Protein AF-A0A081KEJ5-F1 (afdb_monomer_lite)

pLDDT: mean 92.88, std 8.45, range [52.16, 98.19]

Secondary structure (DSSP, 8-state):
-HHHHHHHHHHHHHHHHHHHHHHIIIIISTTTTT--HHHHHHHHHHHHHHHHHHHHHHHHHHHHHHHHHTT-

Foldseek 3Di:
DVVLLVQLVVLLVVLVVLLVVLCCCQPPCCVVVVDDPVSNVVSVVSNVCSVVSNVVSVVSNVVVVVVVVVVD

Radius of gyration: 16.25 Å; chains: 1; bounding box: 37×17×47 Å

Organism: NCBI:txid305900

Structure (mmCIF, N/CA/C/O backbone):
data_AF-A0A081KEJ5-F1
#
_entry.id   AF-A0A081KEJ5-F1
#
loop_
_atom_site.group_PDB
_atom_site.id
_atom_site.type_symbol
_atom_site.label_atom_id
_atom_site.label_alt_id
_atom_site.label_comp_id
_atom_site.label_asym_id
_atom_site.label_entity_id
_atom_site.label_seq_id
_atom_site.pdbx_PDB_ins_code
_atom_site.Cartn_x
_atom_site.Cartn_y
_atom_site.Cartn_z
_atom_site.occupancy
_atom_site.B_iso_or_equiv
_atom_site.auth_seq_id
_atom_site.auth_comp_id
_atom_site.auth_asym_id
_atom_site.auth_atom_id
_atom_site.pdbx_PDB_model_num
ATOM 1 N N . MET A 1 1 ? -11.525 -7.173 18.547 1.00 80.12 1 MET A N 1
ATOM 2 C CA . MET A 1 1 ? -11.756 -6.018 17.649 1.00 80.12 1 MET A CA 1
ATOM 3 C C . MET A 1 1 ? -10.494 -5.203 17.342 1.00 80.12 1 MET A C 1
ATOM 5 O O . MET A 1 1 ? -10.341 -4.796 16.198 1.00 80.12 1 MET A O 1
ATOM 9 N N . GLN A 1 2 ? -9.531 -5.048 18.268 1.00 87.56 2 GLN A N 1
ATOM 10 C CA . GLN A 1 2 ? -8.301 -4.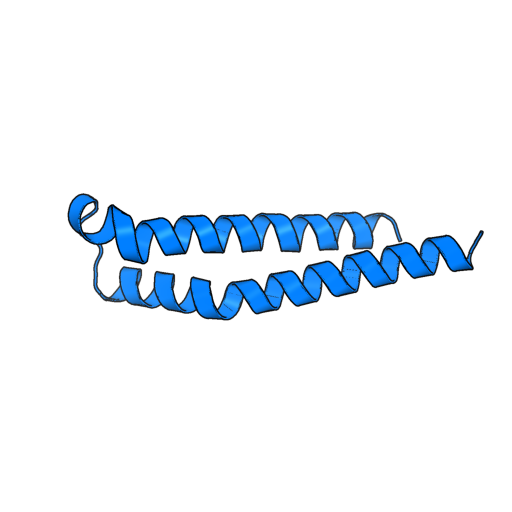259 18.026 1.00 87.56 2 GLN A CA 1
ATOM 11 C C . GLN A 1 2 ? -7.467 -4.776 16.842 1.00 87.56 2 GLN A C 1
ATOM 13 O O . GLN A 1 2 ? -6.900 -3.999 16.081 1.00 87.56 2 GLN A O 1
ATOM 18 N N . GLN A 1 3 ? -7.426 -6.098 16.656 1.00 89.38 3 GLN A N 1
ATOM 19 C CA . GLN A 1 3 ? -6.735 -6.730 15.530 1.00 89.38 3 GLN A CA 1
ATOM 20 C C . GLN A 1 3 ? -7.311 -6.296 14.173 1.00 89.38 3 GLN A C 1
ATOM 22 O O . GLN A 1 3 ? -6.541 -5.996 13.269 1.00 89.38 3 GLN A O 1
ATOM 27 N N . PHE A 1 4 ? -8.639 -6.192 14.037 1.00 90.38 4 PHE A N 1
ATOM 28 C CA . PHE A 1 4 ? -9.286 -5.735 12.800 1.00 90.38 4 PHE A CA 1
ATOM 29 C C . PHE A 1 4 ? -9.053 -4.249 12.536 1.00 90.38 4 PHE A C 1
ATOM 31 O O . PHE A 1 4 ? -8.860 -3.858 11.389 1.00 90.38 4 PHE A O 1
ATOM 38 N N . PHE A 1 5 ? -9.002 -3.439 13.594 1.00 92.44 5 PHE A N 1
ATOM 39 C CA . PHE A 1 5 ? -8.633 -2.030 13.498 1.00 92.44 5 PHE A CA 1
ATOM 40 C C . PHE A 1 5 ? -7.200 -1.859 12.972 1.00 92.44 5 PHE A C 1
ATOM 42 O O . PHE A 1 5 ? -6.964 -1.142 11.999 1.00 92.44 5 PHE A O 1
ATOM 49 N N . ASN A 1 6 ? -6.245 -2.582 13.568 1.00 94.44 6 ASN A N 1
ATOM 50 C CA . ASN A 1 6 ? -4.847 -2.559 13.142 1.00 94.44 6 ASN A CA 1
ATOM 51 C C . ASN A 1 6 ? -4.686 -3.100 11.716 1.00 94.44 6 ASN A C 1
ATOM 53 O O . ASN A 1 6 ? -3.983 -2.496 10.912 1.00 94.44 6 ASN A O 1
ATOM 57 N N . LEU A 1 7 ? -5.374 -4.195 11.380 1.00 95.75 7 LEU A N 1
ATOM 58 C CA . LEU A 1 7 ? -5.359 -4.770 10.037 1.00 95.75 7 LEU A CA 1
ATOM 59 C C . LEU A 1 7 ? -5.930 -3.795 8.998 1.00 95.75 7 LEU A C 1
ATOM 61 O O . LEU A 1 7 ? -5.321 -3.611 7.948 1.00 95.75 7 LEU A O 1
ATOM 65 N N . GLY A 1 8 ? -7.040 -3.115 9.304 1.00 94.88 8 GLY A N 1
ATOM 66 C CA . GLY A 1 8 ? -7.606 -2.072 8.447 1.00 94.88 8 GLY A CA 1
ATOM 67 C C . GLY A 1 8 ? -6.614 -0.939 8.178 1.00 94.88 8 GLY A C 1
ATOM 68 O O . GLY A 1 8 ? -6.407 -0.560 7.026 1.00 94.88 8 GLY A O 1
ATOM 69 N N . ASN A 1 9 ? -5.919 -0.462 9.216 1.00 97.00 9 ASN A N 1
ATOM 70 C CA . ASN A 1 9 ? -4.878 0.561 9.071 1.00 97.00 9 ASN A CA 1
ATOM 71 C C . ASN A 1 9 ? -3.679 0.076 8.243 1.00 97.00 9 ASN A C 1
ATOM 73 O O . ASN A 1 9 ? -3.182 0.826 7.406 1.00 97.00 9 ASN A O 1
ATOM 77 N N . VAL A 1 10 ? -3.236 -1.172 8.431 1.00 97.62 10 VAL A N 1
ATOM 78 C CA . VAL A 1 10 ? -2.150 -1.769 7.634 1.00 97.62 10 VAL A CA 1
ATOM 79 C C . VAL A 1 10 ? -2.542 -1.852 6.159 1.00 97.62 10 VAL A C 1
ATOM 81 O O . VAL A 1 10 ? -1.756 -1.453 5.302 1.00 97.62 10 VAL A O 1
ATOM 84 N N . LEU A 1 11 ? -3.764 -2.299 5.850 1.00 97.25 11 LEU A N 1
ATOM 85 C CA . LEU A 1 11 ? -4.263 -2.357 4.473 1.00 97.25 11 LEU A CA 1
ATOM 86 C C . LEU A 1 11 ? -4.299 -0.972 3.823 1.00 97.25 11 LEU A C 1
ATOM 88 O O . LEU A 1 11 ? -3.847 -0.824 2.687 1.00 97.25 11 LEU A O 1
ATOM 92 N N . ILE A 1 12 ? -4.778 0.049 4.540 1.00 98.19 12 ILE A N 1
ATOM 93 C CA . ILE A 1 12 ? -4.781 1.434 4.051 1.00 98.19 12 ILE A CA 1
ATOM 94 C C . ILE A 1 12 ? -3.347 1.913 3.796 1.00 98.19 12 ILE A C 1
ATOM 96 O O . ILE A 1 12 ? -3.067 2.437 2.717 1.00 98.19 12 ILE A O 1
ATOM 100 N N . ALA A 1 13 ? -2.435 1.713 4.751 1.00 98.12 13 ALA A N 1
ATOM 101 C CA . ALA A 1 13 ? -1.059 2.196 4.666 1.00 98.12 13 ALA A CA 1
ATOM 102 C C . ALA A 1 13 ? -0.285 1.546 3.511 1.00 98.12 13 ALA A C 1
ATOM 104 O O . ALA A 1 13 ? 0.294 2.252 2.686 1.00 98.12 13 ALA A O 1
ATOM 105 N N . LEU A 1 14 ? -0.327 0.213 3.408 1.00 97.94 14 LEU A N 1
ATOM 106 C CA . LEU A 1 14 ? 0.352 -0.526 2.341 1.00 97.94 14 LEU A CA 1
ATOM 107 C C . LEU A 1 14 ? -0.205 -0.165 0.965 1.00 97.94 14 LEU A C 1
ATOM 109 O O . LEU A 1 14 ? 0.565 0.056 0.036 1.00 97.94 14 LEU A O 1
ATOM 113 N N . SER A 1 15 ? -1.527 -0.047 0.838 1.00 97.31 15 SER A N 1
ATOM 114 C CA . SER A 1 15 ? -2.154 0.292 -0.443 1.00 97.31 15 SER A CA 1
ATOM 115 C C . SER A 1 15 ? -1.847 1.726 -0.861 1.00 97.31 15 SER A C 1
ATOM 117 O O . SER A 1 15 ? -1.565 1.976 -2.027 1.00 97.31 15 SER A O 1
ATOM 119 N N . SER A 1 16 ? -1.830 2.665 0.087 1.00 97.69 16 SER A N 1
ATOM 120 C CA . SER A 1 16 ? -1.438 4.055 -0.176 1.00 97.69 16 SER A CA 1
ATOM 121 C C . SER A 1 16 ? 0.028 4.143 -0.609 1.00 97.69 16 SER A C 1
ATOM 123 O O . SER A 1 16 ? 0.342 4.805 -1.596 1.00 97.69 16 SER A O 1
ATOM 125 N N . GLY A 1 17 ? 0.919 3.417 0.075 1.00 97.94 17 GLY A N 1
ATOM 126 C CA . GLY A 1 17 ? 2.327 3.309 -0.307 1.00 97.94 17 GLY A CA 1
ATOM 127 C C . GLY A 1 17 ? 2.514 2.688 -1.693 1.00 97.94 17 GLY A C 1
ATOM 128 O O . GLY A 1 17 ? 3.279 3.210 -2.501 1.00 97.94 17 GLY A O 1
ATOM 129 N N . ALA A 1 18 ? 1.765 1.626 -2.005 1.00 97.81 18 ALA A N 1
ATOM 130 C CA . ALA A 1 18 ? 1.788 0.979 -3.314 1.00 97.81 18 ALA A CA 1
ATOM 131 C C . ALA A 1 18 ? 1.317 1.920 -4.433 1.00 97.81 18 ALA A C 1
ATOM 133 O O . ALA A 1 18 ? 1.948 1.958 -5.485 1.00 97.81 18 ALA A O 1
ATOM 134 N N . ILE A 1 19 ? 0.270 2.723 -4.203 1.00 97.94 19 ILE A N 1
ATOM 135 C CA . ILE A 1 19 ? -0.191 3.737 -5.167 1.00 97.94 19 ILE A CA 1
ATOM 136 C C . ILE A 1 19 ? 0.891 4.785 -5.404 1.00 97.94 19 ILE A C 1
ATOM 138 O O . ILE A 1 19 ? 1.173 5.108 -6.556 1.00 97.94 19 ILE A O 1
ATOM 142 N N . LEU A 1 20 ? 1.509 5.311 -4.341 1.00 97.88 20 LEU A N 1
ATOM 143 C CA . LEU A 1 20 ? 2.568 6.314 -4.468 1.00 97.88 20 LEU A CA 1
ATOM 144 C C . LEU A 1 20 ? 3.755 5.764 -5.258 1.00 97.88 20 LEU A C 1
ATOM 146 O O . LEU A 1 20 ? 4.199 6.395 -6.215 1.00 97.88 20 LEU A O 1
ATOM 150 N N . LEU A 1 21 ? 4.226 4.566 -4.907 1.00 97.25 21 LEU A N 1
ATOM 151 C CA . LEU A 1 21 ? 5.330 3.918 -5.605 1.00 97.25 21 LEU A CA 1
ATOM 152 C C . LEU A 1 21 ? 4.983 3.640 -7.071 1.00 97.25 21 LEU A C 1
ATOM 154 O O . LEU A 1 21 ? 5.763 3.971 -7.959 1.00 97.25 21 LEU A O 1
ATOM 158 N N . ALA A 1 22 ? 3.802 3.085 -7.341 1.00 96.75 22 ALA A N 1
ATOM 159 C CA . ALA A 1 22 ? 3.356 2.801 -8.698 1.00 96.75 22 ALA A CA 1
ATOM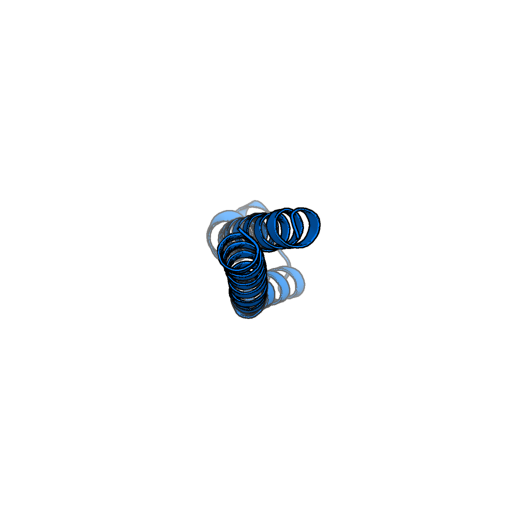 160 C C . ALA A 1 22 ? 3.200 4.079 -9.534 1.00 96.75 22 ALA A C 1
ATOM 162 O O . ALA A 1 22 ? 3.591 4.096 -10.695 1.00 96.75 22 ALA A O 1
ATOM 163 N N . THR A 1 23 ? 2.711 5.170 -8.939 1.00 96.50 23 THR A N 1
ATOM 164 C CA . THR A 1 23 ? 2.611 6.482 -9.599 1.00 96.50 23 THR A CA 1
ATOM 165 C C . THR A 1 23 ? 3.996 7.038 -9.929 1.00 96.50 23 THR A C 1
ATOM 167 O O . THR A 1 23 ? 4.220 7.524 -11.037 1.00 96.50 23 THR A O 1
ATOM 170 N N . LEU A 1 24 ? 4.954 6.928 -9.002 1.00 96.69 24 LEU A N 1
ATOM 171 C CA . LEU A 1 24 ? 6.339 7.334 -9.243 1.00 96.69 24 LEU A CA 1
ATOM 172 C C . LEU A 1 24 ? 6.970 6.529 -10.382 1.00 96.69 24 LEU A C 1
ATOM 174 O O . LEU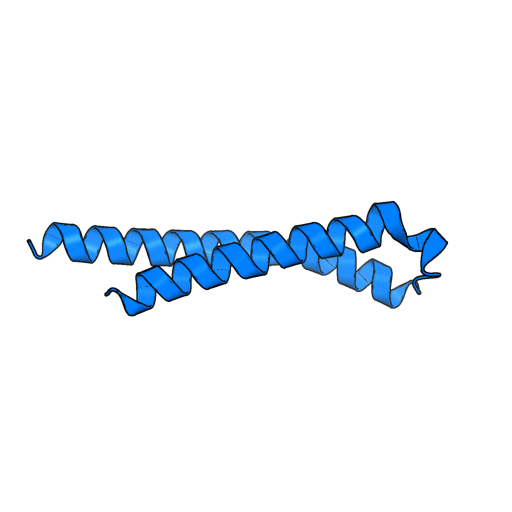 A 1 24 ? 7.555 7.119 -11.288 1.00 96.69 24 LEU A O 1
ATOM 178 N N 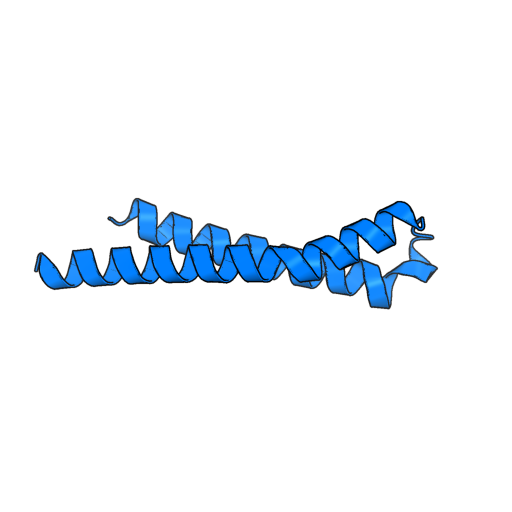. LEU A 1 25 ? 6.811 5.205 -10.373 1.00 95.31 25 LEU A N 1
ATOM 179 C CA . LEU A 1 25 ? 7.339 4.325 -11.416 1.00 95.31 25 LEU A CA 1
ATOM 180 C C . LEU A 1 25 ? 6.690 4.594 -12.778 1.00 95.31 25 LEU A C 1
ATOM 182 O O . LEU A 1 25 ? 7.401 4.739 -13.768 1.00 95.31 25 LEU A O 1
ATOM 186 N N . ALA A 1 26 ? 5.362 4.713 -12.828 1.00 93.19 26 ALA A N 1
ATOM 187 C CA . ALA A 1 26 ? 4.615 4.898 -14.068 1.00 93.19 26 ALA A CA 1
ATOM 188 C C . ALA A 1 26 ? 4.890 6.253 -14.734 1.00 93.19 26 ALA A C 1
ATOM 190 O O . ALA A 1 26 ? 5.048 6.312 -15.951 1.00 93.19 26 ALA A O 1
ATOM 191 N N . TYR A 1 27 ? 4.960 7.337 -13.954 1.00 92.44 27 TYR A N 1
ATOM 192 C CA . TYR A 1 27 ? 4.989 8.692 -14.512 1.00 92.44 27 TYR A CA 1
ATOM 193 C C . TYR A 1 27 ? 6.347 9.380 -14.399 1.00 92.44 27 TYR A C 1
ATOM 195 O O . TYR A 1 27 ? 6.763 10.052 -15.339 1.00 92.44 27 TYR A O 1
ATOM 203 N N . PHE A 1 28 ? 7.063 9.209 -13.287 1.00 91.94 28 PHE A N 1
ATOM 204 C CA . PHE A 1 28 ? 8.227 10.047 -12.973 1.00 91.94 28 PHE A CA 1
ATOM 205 C C . PHE A 1 28 ? 9.570 9.367 -13.207 1.00 91.94 2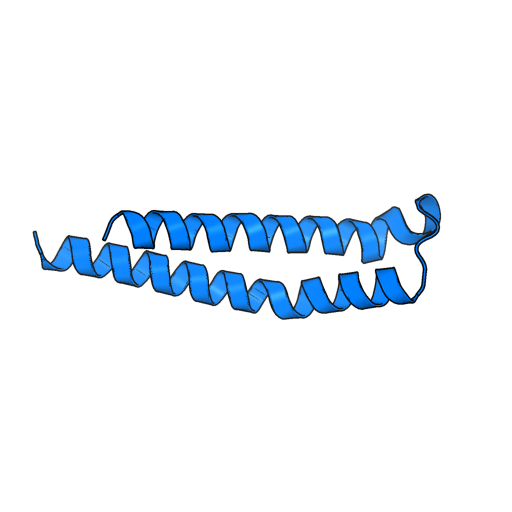8 PHE A C 1
ATOM 207 O O . PHE A 1 28 ? 10.532 10.058 -13.530 1.00 91.94 28 PHE A O 1
ATOM 214 N N . LEU A 1 29 ? 9.634 8.047 -13.024 1.00 92.19 29 LEU A N 1
ATOM 215 C CA . LEU A 1 29 ? 10.880 7.278 -13.032 1.00 92.19 29 LEU A CA 1
ATOM 216 C C . LEU A 1 29 ? 11.013 6.329 -14.230 1.00 92.19 29 LEU A C 1
ATOM 218 O O . LEU A 1 29 ? 12.044 5.671 -14.363 1.00 92.19 29 LEU A O 1
ATOM 222 N N . HIS A 1 30 ? 10.004 6.249 -15.106 1.00 87.38 30 HIS A N 1
ATOM 223 C CA . HIS A 1 30 ? 9.986 5.278 -16.204 1.00 87.38 30 HIS A CA 1
ATOM 224 C C . HIS A 1 30 ? 11.199 5.413 -17.138 1.00 87.38 30 HIS A C 1
ATOM 226 O O . HIS A 1 30 ? 11.777 4.407 -17.547 1.00 87.38 30 HIS A O 1
ATOM 232 N N . HIS A 1 31 ? 11.619 6.647 -17.434 1.00 83.56 31 HIS A N 1
ATOM 233 C CA . HIS A 1 31 ? 12.742 6.920 -18.329 1.00 83.56 31 HIS A CA 1
ATOM 234 C C . HIS A 1 31 ? 14.096 6.743 -17.627 1.00 83.56 31 HIS A C 1
ATOM 236 O O . HIS A 1 31 ? 15.052 6.270 -18.233 1.00 83.56 31 HIS A O 1
ATOM 242 N N . GLN A 1 32 ? 14.196 7.114 -16.350 1.00 92.25 32 GLN A N 1
ATOM 243 C CA . GLN A 1 32 ? 15.430 7.047 -15.563 1.00 92.25 32 GLN A CA 1
ATOM 244 C C . GLN A 1 32 ? 15.775 5.606 -15.182 1.00 92.25 32 GLN A C 1
ATOM 246 O O . GLN A 1 32 ? 16.948 5.258 -15.101 1.00 92.25 32 GLN A O 1
ATOM 251 N N . LEU A 1 33 ? 14.758 4.772 -14.956 1.00 91.62 33 LEU A N 1
ATOM 252 C CA . LEU A 1 33 ? 14.915 3.366 -14.586 1.00 91.62 33 LEU A CA 1
ATOM 253 C C . LEU A 1 33 ? 14.800 2.411 -15.778 1.00 91.62 33 LEU A C 1
ATOM 255 O O . LEU A 1 33 ? 14.892 1.204 -15.578 1.00 91.62 33 LEU A O 1
ATOM 259 N N . HIS A 1 34 ? 14.614 2.931 -16.997 1.00 92.25 34 HIS A N 1
ATOM 260 C CA . HIS A 1 34 ? 14.480 2.129 -18.217 1.00 92.25 34 HIS A CA 1
ATOM 261 C C . HIS A 1 34 ? 13.425 1.017 -18.070 1.00 92.25 34 HIS A C 1
ATOM 263 O O . HIS A 1 34 ? 13.649 -0.124 -18.476 1.00 92.25 34 HIS A O 1
ATOM 269 N N . LEU A 1 35 ? 12.278 1.350 -17.466 1.00 92.31 35 LEU A N 1
ATOM 270 C CA . LEU A 1 35 ? 11.235 0.369 -17.170 1.00 92.31 35 LEU A CA 1
ATOM 271 C C . LEU A 1 35 ? 10.690 -0.245 -18.457 1.00 92.31 35 LEU A C 1
ATOM 273 O O . LEU A 1 35 ? 10.304 0.459 -19.395 1.00 92.31 35 LEU A O 1
ATOM 277 N N . THR A 1 36 ? 10.588 -1.567 -18.458 1.00 95.44 36 THR A N 1
ATOM 278 C CA . THR A 1 36 ? 9.954 -2.334 -19.524 1.00 95.44 36 THR A CA 1
ATOM 279 C C . THR A 1 36 ? 8.462 -2.018 -19.616 1.00 95.44 36 THR A C 1
ATOM 281 O O . THR A 1 36 ? 7.823 -1.583 -18.654 1.00 95.44 36 THR A O 1
ATOM 284 N N . ILE A 1 37 ? 7.864 -2.300 -20.776 1.00 94.75 37 ILE A N 1
ATOM 285 C CA . ILE A 1 37 ? 6.414 -2.155 -20.968 1.00 94.75 37 ILE A CA 1
ATOM 286 C C . ILE A 1 37 ? 5.634 -2.989 -19.944 1.00 94.75 37 ILE A C 1
ATOM 288 O O . ILE A 1 37 ? 4.642 -2.515 -19.400 1.00 94.75 37 ILE A O 1
ATOM 292 N N . THR A 1 38 ? 6.103 -4.197 -19.621 1.00 96.31 38 THR A N 1
ATOM 293 C CA . THR A 1 38 ? 5.470 -5.058 -18.613 1.00 96.31 38 THR A CA 1
ATOM 294 C C . THR A 1 38 ? 5.436 -4.392 -17.237 1.00 96.31 38 THR A C 1
ATOM 296 O O . THR A 1 38 ? 4.390 -4.377 -16.592 1.00 96.31 38 THR A O 1
ATOM 299 N N . GLU A 1 39 ? 6.546 -3.796 -16.794 1.00 94.94 39 GLU A N 1
ATOM 300 C CA . GLU A 1 39 ? 6.620 -3.097 -15.503 1.00 94.94 39 GLU A CA 1
ATOM 301 C C . GLU A 1 39 ? 5.722 -1.858 -15.474 1.00 94.94 39 GLU A C 1
ATOM 303 O O . GLU A 1 39 ? 5.021 -1.627 -14.488 1.00 94.94 39 GLU A O 1
ATOM 308 N N . GLN A 1 40 ? 5.673 -1.096 -16.571 1.00 95.62 40 GLN A N 1
ATOM 309 C CA . GLN A 1 40 ? 4.775 0.053 -16.690 1.00 95.62 40 GLN A CA 1
ATOM 310 C C . GLN A 1 40 ? 3.306 -0.378 -16.624 1.00 95.62 40 GLN A C 1
ATOM 312 O O . GLN A 1 40 ? 2.515 0.238 -15.910 1.00 95.62 40 GLN A O 1
ATOM 317 N N . VAL A 1 41 ? 2.935 -1.456 -17.317 1.00 97.31 41 VAL A N 1
ATOM 318 C CA . VAL A 1 41 ? 1.577 -2.012 -17.285 1.00 97.31 41 VAL A CA 1
ATOM 319 C C . VAL A 1 41 ? 1.205 -2.450 -15.866 1.00 97.31 41 VAL A C 1
ATOM 321 O O . VAL A 1 41 ? 0.135 -2.086 -15.379 1.00 97.31 41 VAL A O 1
ATOM 324 N N . ILE A 1 42 ? 2.096 -3.158 -15.164 1.00 97.50 42 ILE A N 1
ATOM 325 C CA . ILE A 1 42 ? 1.875 -3.562 -13.768 1.00 97.50 42 ILE A CA 1
ATOM 326 C C . ILE A 1 42 ? 1.681 -2.336 -12.869 1.00 97.50 42 ILE A C 1
ATOM 328 O O . ILE A 1 42 ? 0.737 -2.313 -12.080 1.00 97.50 42 ILE A O 1
ATOM 332 N N . ALA A 1 43 ? 2.514 -1.299 -13.006 1.00 96.50 43 ALA A N 1
ATOM 333 C CA . ALA A 1 43 ? 2.379 -0.074 -12.219 1.00 96.50 43 ALA A CA 1
ATOM 334 C C . ALA A 1 43 ? 0.999 0.584 -12.419 1.00 96.50 43 ALA A C 1
ATOM 336 O O . ALA A 1 43 ? 0.333 0.938 -11.447 1.00 96.50 43 ALA A O 1
ATOM 337 N N . HIS A 1 44 ? 0.504 0.656 -13.657 1.00 97.06 44 HIS A N 1
ATOM 338 C CA . HIS A 1 44 ? -0.839 1.176 -13.936 1.00 97.06 44 HIS A CA 1
ATOM 339 C C . HIS A 1 44 ? -1.947 0.295 -13.342 1.00 97.06 44 HIS A C 1
ATOM 341 O O . HIS A 1 44 ? -2.900 0.818 -12.761 1.00 97.06 44 HIS A O 1
ATOM 347 N N . PHE A 1 45 ? -1.821 -1.033 -13.412 1.00 97.94 45 PHE A N 1
ATOM 348 C CA . PHE A 1 45 ? -2.776 -1.935 -12.761 1.00 97.94 45 PHE A CA 1
ATOM 349 C C . PHE A 1 45 ? -2.812 -1.745 -11.243 1.00 97.94 45 PHE A C 1
ATOM 351 O O . PHE A 1 45 ? -3.895 -1.727 -10.658 1.00 97.94 45 PHE A O 1
ATOM 358 N N . VAL A 1 46 ? -1.659 -1.547 -10.598 1.00 97.69 46 VAL A N 1
ATOM 359 C CA . VAL A 1 46 ? -1.593 -1.269 -9.155 1.00 97.69 46 VAL A CA 1
ATOM 360 C C . VAL A 1 46 ? -2.344 0.019 -8.811 1.00 97.69 46 VAL A C 1
ATOM 362 O O . VAL A 1 46 ? -3.116 0.019 -7.854 1.00 97.69 46 VAL A O 1
ATOM 365 N N . ILE A 1 47 ? -2.201 1.080 -9.614 1.00 96.62 47 ILE A N 1
ATOM 366 C CA . ILE A 1 47 ? -2.929 2.350 -9.422 1.00 96.62 47 ILE A CA 1
ATOM 367 C C . ILE A 1 47 ? -4.453 2.147 -9.496 1.00 96.62 47 ILE A C 1
ATOM 369 O O . ILE A 1 47 ? -5.193 2.808 -8.770 1.00 96.62 47 ILE A O 1
ATOM 373 N N . ILE A 1 48 ? -4.933 1.211 -10.322 1.00 96.94 48 ILE A N 1
ATOM 374 C CA . ILE A 1 48 ? -6.365 0.900 -10.470 1.00 96.94 48 ILE A CA 1
ATOM 375 C C . ILE A 1 48 ? -6.881 0.016 -9.322 1.00 96.94 48 ILE A C 1
ATOM 377 O O . ILE A 1 48 ? -7.974 0.248 -8.803 1.00 96.94 48 ILE A O 1
ATOM 381 N N . VAL A 1 49 ? -6.116 -1.003 -8.917 1.00 97.12 49 VAL A N 1
ATOM 382 C CA . VAL A 1 49 ? -6.570 -2.038 -7.969 1.00 97.12 49 VAL A CA 1
ATOM 383 C C . VAL A 1 49 ? -6.393 -1.617 -6.507 1.00 97.12 49 VAL A C 1
ATOM 385 O O . VAL A 1 49 ? -7.281 -1.853 -5.684 1.00 97.12 49 VAL A O 1
ATOM 388 N N . ALA A 1 50 ? -5.280 -0.967 -6.158 1.00 96.88 50 ALA A N 1
ATOM 389 C CA . ALA A 1 50 ? -4.959 -0.605 -4.776 1.00 96.88 50 ALA A CA 1
ATOM 390 C C . ALA A 1 50 ? -6.001 0.309 -4.085 1.00 96.88 50 ALA A C 1
ATOM 392 O O . ALA A 1 50 ? -6.270 0.091 -2.899 1.00 96.88 50 ALA A O 1
ATOM 393 N N . PRO A 1 51 ? -6.683 1.256 -4.767 1.00 97.25 51 PRO A N 1
ATOM 394 C CA . PRO A 1 51 ? -7.803 1.995 -4.175 1.00 97.25 51 PRO A CA 1
ATOM 395 C C . PRO A 1 51 ? -8.946 1.098 -3.676 1.00 97.25 51 PRO A C 1
ATOM 397 O O . PRO A 1 51 ? -9.615 1.432 -2.696 1.00 97.25 51 PRO A O 1
ATOM 400 N N . GLY A 1 52 ? -9.164 -0.058 -4.312 1.00 97.56 52 GLY A N 1
ATOM 401 C CA . GLY A 1 52 ? -10.117 -1.061 -3.838 1.00 97.56 52 GLY A CA 1
ATOM 402 C C . GLY A 1 52 ? -9.725 -1.620 -2.469 1.00 97.56 52 GLY A C 1
ATOM 403 O O . GLY A 1 52 ? -10.563 -1.714 -1.573 1.00 97.56 52 GLY A O 1
ATOM 404 N N . VAL A 1 53 ? -8.436 -1.900 -2.267 1.00 97.56 53 VAL A N 1
ATOM 405 C CA . VAL A 1 53 ? -7.902 -2.394 -0.988 1.00 97.56 53 VAL A CA 1
ATOM 406 C C . VAL A 1 53 ? -7.982 -1.321 0.105 1.00 97.56 53 VAL A C 1
ATOM 408 O O . VAL A 1 53 ? -8.326 -1.642 1.242 1.00 97.56 53 VAL A O 1
ATOM 411 N N . ILE A 1 54 ? -7.780 -0.038 -0.232 1.00 97.56 54 ILE A N 1
ATOM 412 C CA . ILE A 1 54 ? -8.010 1.081 0.703 1.00 97.56 54 ILE A CA 1
ATOM 413 C C . ILE A 1 54 ? -9.454 1.077 1.211 1.00 97.56 54 ILE A C 1
ATOM 415 O O . ILE A 1 54 ? -9.676 1.174 2.418 1.00 97.56 54 ILE A O 1
ATOM 419 N N . LYS A 1 55 ? -10.441 0.934 0.314 1.00 97.44 55 LYS A N 1
ATOM 420 C CA . LYS A 1 55 ? -11.860 0.883 0.703 1.00 97.44 55 LYS A CA 1
ATOM 421 C C . LYS A 1 55 ? -12.146 -0.284 1.647 1.00 97.44 55 LYS A C 1
ATOM 423 O O . LYS A 1 55 ? -12.825 -0.087 2.651 1.00 97.44 55 LYS A O 1
ATOM 428 N N . VAL A 1 56 ? -11.599 -1.469 1.363 1.00 97.25 56 VAL A N 1
ATOM 429 C CA . VAL A 1 56 ? -11.735 -2.644 2.242 1.00 97.25 56 VAL A CA 1
ATOM 430 C C . VAL A 1 56 ? -11.132 -2.365 3.621 1.00 97.25 56 VAL A C 1
ATOM 432 O O . VAL A 1 56 ? -11.812 -2.546 4.629 1.00 97.25 56 VAL A O 1
ATOM 435 N N . GLY A 1 57 ? -9.899 -1.854 3.680 1.00 96.62 57 GLY A N 1
ATOM 436 C CA . GLY A 1 57 ? -9.243 -1.505 4.943 1.00 96.62 57 GLY A CA 1
ATOM 437 C C . GLY A 1 57 ? -10.018 -0.457 5.748 1.00 96.62 57 GLY A C 1
ATOM 438 O O . GLY A 1 57 ? -10.162 -0.592 6.964 1.00 96.62 57 GLY A O 1
ATOM 439 N N . TYR A 1 58 ? -10.591 0.543 5.073 1.00 97.12 58 TYR A N 1
ATOM 440 C CA . TYR A 1 58 ? -11.424 1.569 5.701 1.00 97.12 58 TYR A CA 1
ATOM 441 C C . TYR A 1 58 ? -12.710 0.993 6.302 1.00 97.12 58 TYR A C 1
ATOM 443 O O . TYR A 1 58 ? -13.012 1.271 7.461 1.00 97.12 58 TYR A O 1
ATOM 451 N N . VAL A 1 59 ? -13.433 0.147 5.561 1.00 97.50 59 VAL A N 1
ATOM 452 C CA . VAL A 1 59 ? -14.646 -0.515 6.070 1.00 97.50 59 VAL A CA 1
ATOM 453 C C . VAL A 1 59 ? -14.318 -1.416 7.262 1.00 97.50 59 VAL A C 1
ATOM 455 O O . VAL A 1 59 ? -15.040 -1.392 8.254 1.00 97.50 59 VAL A O 1
ATOM 458 N N . MET A 1 60 ? -13.209 -2.161 7.217 1.00 95.06 60 MET A N 1
ATOM 459 C CA . MET A 1 60 ? -12.760 -2.988 8.345 1.00 95.06 60 MET A CA 1
ATOM 460 C C . MET A 1 60 ? -12.450 -2.153 9.590 1.00 95.06 60 MET A C 1
ATOM 462 O O . MET A 1 60 ? -12.860 -2.518 10.692 1.00 95.06 60 MET A O 1
ATOM 466 N N . ARG A 1 61 ? -11.756 -1.020 9.419 1.00 94.81 61 ARG A N 1
ATOM 467 C CA . ARG A 1 61 ? -11.468 -0.083 10.510 1.00 94.81 61 ARG A CA 1
ATOM 468 C C . ARG A 1 61 ? -12.759 0.468 11.115 1.00 94.81 61 ARG A C 1
ATOM 470 O O . ARG A 1 61 ? -12.920 0.424 12.330 1.00 94.81 61 ARG A O 1
ATOM 477 N N . LEU A 1 62 ? -13.688 0.913 10.268 1.00 95.25 62 LEU A N 1
ATOM 478 C CA . LEU A 1 62 ? -14.975 1.473 10.682 1.00 95.25 62 LEU A CA 1
ATOM 479 C C . LEU A 1 62 ? -15.842 0.443 11.419 1.00 95.25 62 LEU A C 1
ATOM 481 O O . LEU A 1 62 ? -16.441 0.761 12.445 1.00 95.25 62 LEU A O 1
ATOM 485 N N . ALA A 1 63 ? -15.890 -0.796 10.925 1.00 93.94 63 ALA A N 1
ATOM 486 C CA . ALA A 1 63 ? -16.617 -1.888 11.565 1.00 93.94 63 ALA A CA 1
ATOM 487 C C . ALA A 1 63 ? -16.028 -2.231 12.941 1.00 93.94 63 ALA A C 1
ATOM 489 O O . ALA A 1 63 ? -16.775 -2.460 13.892 1.00 93.94 63 ALA A O 1
ATOM 490 N N . ALA A 1 64 ? -14.697 -2.227 13.067 1.00 92.44 64 ALA A N 1
ATOM 491 C CA . ALA A 1 64 ? -14.032 -2.437 14.346 1.00 92.44 64 ALA A CA 1
ATOM 492 C C . ALA A 1 64 ? -14.340 -1.305 15.341 1.00 92.44 64 ALA A C 1
ATOM 494 O O . ALA A 1 64 ? -14.674 -1.607 16.482 1.00 92.44 64 ALA A O 1
ATOM 495 N N . GLU A 1 65 ? -14.279 -0.037 14.912 1.00 91.50 65 GLU A N 1
ATOM 496 C CA . GLU A 1 65 ? -14.653 1.133 15.728 1.00 91.50 65 GLU A CA 1
ATOM 497 C C . GLU A 1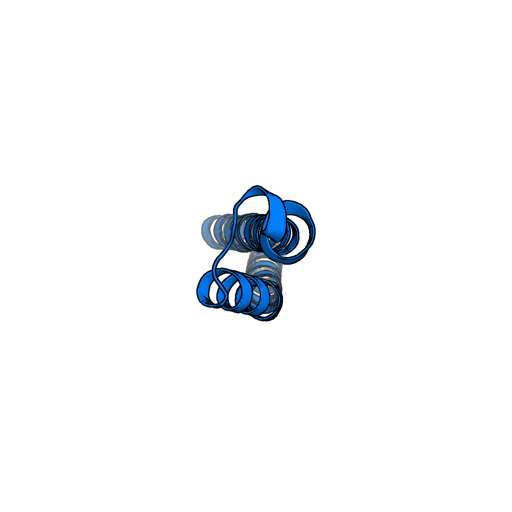 65 ? -16.098 1.025 16.232 1.00 91.50 65 GLU A C 1
ATOM 499 O O . GLU A 1 65 ? -16.333 1.101 17.435 1.00 91.50 65 GLU A O 1
ATOM 504 N N . HIS A 1 66 ? -17.057 0.754 15.340 1.00 90.56 66 HIS A N 1
ATOM 505 C CA . HIS A 1 66 ? -18.464 0.615 15.726 1.00 90.56 66 HIS A CA 1
ATOM 506 C C . HIS A 1 66 ? -18.673 -0.536 16.714 1.00 90.56 66 HIS A C 1
ATOM 508 O O . HIS A 1 66 ? -19.371 -0.373 17.710 1.00 90.56 66 HIS A O 1
ATOM 514 N N . ALA A 1 67 ? -18.041 -1.689 16.489 1.00 87.94 67 ALA A N 1
ATOM 515 C CA . ALA A 1 67 ? -18.149 -2.822 17.405 1.00 87.94 67 ALA A CA 1
ATOM 516 C C . ALA A 1 67 ? -17.534 -2.554 18.789 1.00 87.94 67 ALA A C 1
ATOM 518 O O . ALA A 1 67 ? -17.917 -3.204 19.762 1.00 87.94 67 ALA A O 1
ATOM 519 N N . PHE A 1 68 ? -16.576 -1.629 18.888 1.00 76.88 68 PHE A N 1
ATOM 520 C CA . PHE A 1 68 ? -16.057 -1.165 20.171 1.00 76.88 68 PHE A CA 1
ATOM 521 C C . PHE A 1 68 ? -17.024 -0.202 20.862 1.00 76.88 68 PHE A C 1
ATOM 523 O O . PHE A 1 68 ? -17.278 -0.380 22.046 1.00 76.88 68 PHE A O 1
ATOM 530 N N . THR A 1 69 ? -17.596 0.761 20.134 1.00 77.12 69 THR A N 1
ATOM 531 C CA . THR A 1 69 ? -18.551 1.742 20.684 1.00 77.12 69 THR A CA 1
ATOM 532 C C . THR A 1 69 ? -19.879 1.116 21.119 1.00 77.12 69 THR A C 1
ATOM 534 O O . THR A 1 69 ? -20.490 1.587 22.067 1.00 77.12 69 THR A O 1
ATOM 537 N N . PHE A 1 70 ? -20.344 0.052 20.458 1.00 66.88 70 PHE A N 1
ATOM 538 C CA . PHE A 1 70 ? -21.590 -0.633 20.834 1.00 66.88 70 PHE A CA 1
ATOM 539 C C . PHE A 1 70 ? -21.456 -1.582 22.038 1.00 66.88 70 PHE A C 1
ATOM 541 O O . PHE A 1 70 ? -22.470 -1.970 22.608 1.00 66.88 70 PHE A O 1
ATOM 548 N N . ASN A 1 71 ? -20.235 -1.983 22.408 1.00 58.84 71 ASN A N 1
ATOM 549 C CA . ASN A 1 71 ? -19.972 -2.897 23.530 1.00 58.84 71 ASN A CA 1
ATOM 550 C C . ASN A 1 71 ? -19.494 -2.174 24.808 1.00 58.84 71 ASN A C 1
ATOM 552 O O . ASN A 1 71 ? -19.063 -2.842 25.750 1.00 58.84 71 ASN A O 1
ATOM 556 N N . SER A 1 72 ? -19.531 -0.838 24.827 1.00 52.16 72 SER A N 1
ATOM 557 C CA . SER A 1 72 ? -19.223 0.029 25.977 1.00 52.16 72 SER A CA 1
ATOM 558 C C . SER A 1 72 ? -20.488 0.658 26.538 1.00 52.16 72 SER A C 1
ATOM 560 O O . SER A 1 72 ? -20.617 0.701 27.778 1.00 52.16 72 SER A O 1
#

Sequence (72 aa):
MQQFFNLGNVLIALSSGAILLATLLAYFLHHQLHLTITEQVIAHFVIIVAPGVIKVGYVMRLAAEHAFTFNS